Protein AF-A0A6A4HL59-F1 (afdb_monomer_lite)

Foldseek 3Di:
DDCVLLLVLLVVLCVVVVHDDDDQDDDCPPDPVSVVVNVVVCVVCVVSVVVSCPDVVSVND

Organism: NCBI:txid1447944

Radius of gyration: 11.96 Å; chains: 1; bounding box: 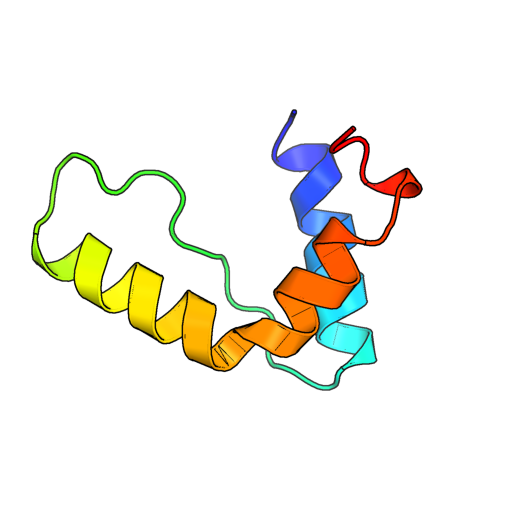24×32×23 Å

Secondary structure (DSSP, 8-state):
--HHHHHHHHHHHHHHTT---PPPP---TT-HHHHHHHHHHHHHTHHHHHHHHH-GGGS--

Sequence (61 aa):
NSLTKLLPAWNKTVADLNLCPKCLPHNIRTRWNSIFDMINIALEYKTALTSFISNPDNGLT

pLDDT: mean 76.04, std 9.34, range [53.88, 87.0]

Structure (mmCIF, N/CA/C/O backbone):
data_AF-A0A6A4HL59-F1
#
_entry.id   AF-A0A6A4HL59-F1
#
loop_
_atom_site.group_PDB
_atom_site.id
_atom_site.type_symbol
_atom_site.label_atom_id
_atom_site.label_alt_id
_atom_site.label_comp_id
_atom_site.label_asym_id
_atom_site.label_entity_id
_atom_site.label_seq_id
_atom_site.pdbx_PDB_ins_code
_atom_site.Cartn_x
_atom_site.Cartn_y
_atom_site.Cartn_z
_atom_site.occupancy
_atom_site.B_iso_or_equiv
_atom_site.auth_seq_id
_atom_site.auth_comp_id
_atom_site.auth_asym_id
_atom_site.auth_atom_id
_atom_site.pdbx_PDB_model_num
ATOM 1 N N . ASN A 1 1 ? 9.340 2.779 -13.494 1.00 60.56 1 ASN A N 1
ATOM 2 C CA . ASN A 1 1 ? 8.217 2.347 -12.628 1.00 60.56 1 ASN A CA 1
ATOM 3 C C . ASN A 1 1 ? 6.902 2.867 -13.177 1.00 60.56 1 ASN A C 1
ATOM 5 O O . ASN A 1 1 ? 6.734 4.074 -13.257 1.00 60.56 1 ASN A O 1
ATOM 9 N N . SER A 1 2 ? 6.012 1.975 -13.624 1.00 68.06 2 SER A N 1
ATOM 10 C CA . SER A 1 2 ? 4.688 2.346 -14.147 1.00 68.06 2 SER A CA 1
ATOM 11 C C . SER A 1 2 ? 3.606 1.928 -13.159 1.00 68.06 2 SER A C 1
ATOM 13 O O . SER A 1 2 ? 3.606 0.780 -12.708 1.00 68.06 2 SER A O 1
ATOM 15 N N . LEU A 1 3 ? 2.657 2.825 -12.873 1.00 69.31 3 LEU A N 1
ATOM 16 C CA . LEU A 1 3 ? 1.524 2.544 -11.985 1.00 69.31 3 LEU A CA 1
ATOM 17 C C . LEU A 1 3 ? 0.710 1.339 -12.483 1.00 69.31 3 LEU A C 1
ATOM 19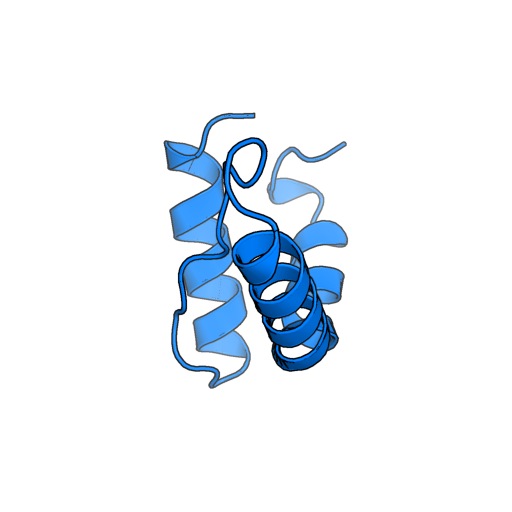 O O . LEU A 1 3 ? 0.216 0.554 -11.687 1.00 69.31 3 LEU A O 1
ATOM 23 N N . THR A 1 4 ? 0.657 1.130 -13.801 1.00 75.75 4 THR A N 1
ATOM 24 C CA . THR A 1 4 ? -0.041 -0.006 -14.422 1.00 75.75 4 THR A CA 1
ATOM 25 C C . THR A 1 4 ? 0.534 -1.372 -14.050 1.00 75.75 4 THR A C 1
ATOM 27 O O . THR A 1 4 ? -0.191 -2.358 -14.108 1.00 75.75 4 THR A O 1
ATOM 30 N N . LYS A 1 5 ? 1.809 -1.447 -13.647 1.00 76.12 5 LYS A N 1
ATOM 31 C CA . LYS A 1 5 ? 2.438 -2.685 -13.156 1.00 76.12 5 LYS A CA 1
ATOM 32 C C . LYS A 1 5 ? 2.374 -2.801 -11.634 1.00 76.12 5 LYS A C 1
ATOM 34 O O . LYS A 1 5 ? 2.185 -3.892 -11.111 1.00 76.12 5 LYS A O 1
ATOM 39 N N . LEU A 1 6 ? 2.497 -1.675 -10.934 1.00 78.88 6 LEU A N 1
ATOM 40 C CA . LEU A 1 6 ? 2.562 -1.647 -9.473 1.00 78.88 6 LEU A CA 1
ATOM 41 C C . LEU A 1 6 ? 1.186 -1.771 -8.810 1.00 78.88 6 LEU A C 1
ATOM 43 O O . LEU A 1 6 ? 1.077 -2.420 -7.777 1.00 78.88 6 LEU A O 1
ATOM 47 N N . LEU A 1 7 ? 0.130 -1.197 -9.397 1.00 81.44 7 LEU A N 1
A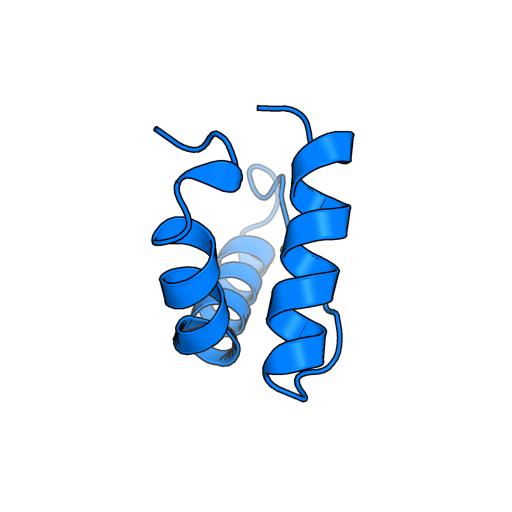TOM 48 C CA . LEU A 1 7 ? -1.216 -1.216 -8.811 1.00 81.44 7 LEU A CA 1
ATOM 49 C C . LEU A 1 7 ? -1.801 -2.639 -8.692 1.00 81.44 7 LEU A C 1
ATOM 51 O O . LEU A 1 7 ? -2.325 -2.970 -7.630 1.00 81.44 7 LEU A O 1
ATOM 55 N N . PRO A 1 8 ? -1.691 -3.517 -9.714 1.00 85.44 8 PRO A N 1
ATOM 56 C CA . PRO A 1 8 ? -2.153 -4.899 -9.591 1.00 85.44 8 PRO A CA 1
ATOM 57 C C . PRO A 1 8 ? -1.375 -5.694 -8.540 1.00 85.44 8 PRO A C 1
ATOM 59 O O . PRO A 1 8 ? -1.967 -6.490 -7.817 1.00 85.44 8 PRO A O 1
ATOM 62 N N . ALA A 1 9 ? -0.061 -5.475 -8.442 1.00 83.62 9 ALA A N 1
ATOM 63 C CA . ALA A 1 9 ? 0.777 -6.131 -7.446 1.00 83.62 9 ALA A CA 1
ATOM 64 C C . ALA A 1 9 ? 0.447 -5.645 -6.022 1.00 83.62 9 ALA A C 1
ATOM 66 O O . ALA A 1 9 ? 0.306 -6.461 -5.117 1.00 83.62 9 ALA A O 1
ATOM 67 N N . TRP A 1 10 ? 0.215 -4.341 -5.842 1.00 83.38 10 TRP A N 1
ATOM 68 C CA . TRP A 1 10 ? -0.224 -3.758 -4.572 1.00 83.38 10 TRP A CA 1
ATOM 69 C C . TRP A 1 10 ? -1.567 -4.331 -4.121 1.00 83.38 10 TRP A C 1
ATOM 71 O O . TRP A 1 10 ? -1.697 -4.785 -2.989 1.00 83.38 10 TRP A O 1
ATOM 81 N N . ASN A 1 11 ? -2.549 -4.377 -5.025 1.00 83.69 11 ASN A N 1
ATOM 82 C CA . ASN A 1 11 ? -3.873 -4.911 -4.713 1.00 83.69 11 ASN A CA 1
ATOM 83 C C . ASN A 1 11 ? -3.819 -6.384 -4.287 1.00 83.69 11 ASN A C 1
ATOM 85 O O . ASN A 1 11 ? -4.572 -6.771 -3.399 1.00 83.69 11 ASN A O 1
ATOM 89 N N . LYS A 1 12 ? -2.917 -7.188 -4.870 1.00 85.00 12 LYS A N 1
ATOM 90 C CA . LYS A 1 12 ? -2.679 -8.573 -4.431 1.00 85.00 12 LYS A CA 1
ATOM 91 C C . LYS A 1 12 ? -2.108 -8.622 -3.017 1.00 85.00 12 LYS A C 1
ATOM 93 O O . LYS A 1 12 ? -2.715 -9.238 -2.157 1.00 85.00 12 LYS A O 1
ATOM 98 N N . THR A 1 13 ? -1.020 -7.898 -2.747 1.00 83.56 13 THR A N 1
ATOM 99 C CA . THR A 1 13 ? -0.397 -7.871 -1.411 1.00 83.56 13 THR A CA 1
ATOM 100 C C . THR A 1 13 ? -1.363 -7.389 -0.325 1.00 83.56 13 THR A C 1
ATOM 102 O O . THR A 1 13 ? -1.361 -7.901 0.790 1.00 83.56 13 THR A O 1
ATOM 105 N N . VAL A 1 14 ? -2.215 -6.415 -0.643 1.00 84.62 14 VAL A N 1
ATOM 106 C CA . VAL A 1 14 ? -3.231 -5.895 0.279 1.00 84.62 14 VAL A CA 1
ATOM 107 C C . VAL A 1 14 ? -4.362 -6.907 0.505 1.00 84.62 14 VAL A C 1
ATOM 109 O O . VAL A 1 14 ? -4.777 -7.089 1.649 1.00 84.62 14 VAL A O 1
ATOM 112 N N . ALA A 1 15 ? -4.802 -7.612 -0.543 1.00 84.50 15 ALA A N 1
ATOM 113 C CA . ALA A 1 15 ? -5.781 -8.694 -0.431 1.00 84.50 15 ALA A CA 1
ATOM 114 C C . ALA A 1 15 ? -5.245 -9.885 0.384 1.00 84.50 15 ALA A C 1
ATOM 116 O O . ALA A 1 15 ? -5.954 -10.389 1.251 1.00 84.50 15 ALA A O 1
ATOM 117 N N . ASP A 1 16 ? -3.983 -10.274 0.179 1.00 83.94 16 ASP A N 1
ATOM 118 C CA . ASP A 1 16 ? -3.322 -11.355 0.925 1.00 83.94 16 ASP A CA 1
ATOM 119 C C . ASP A 1 16 ? -3.218 -11.040 2.429 1.00 83.94 16 ASP A C 1
ATOM 121 O O . ASP A 1 16 ? -3.247 -11.934 3.273 1.00 83.94 16 ASP A O 1
ATOM 125 N N . LEU A 1 17 ? -3.144 -9.753 2.777 1.00 82.00 17 LEU A N 1
ATOM 126 C CA . LEU A 1 17 ? -3.108 -9.264 4.157 1.00 82.00 17 LEU A CA 1
ATOM 127 C C . LEU A 1 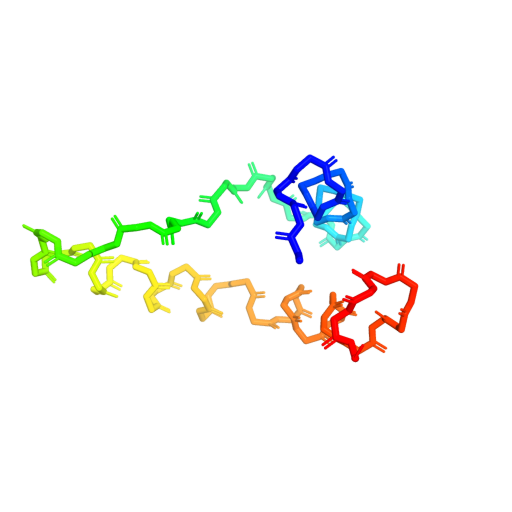17 ? -4.500 -8.946 4.732 1.00 82.00 17 LEU A C 1
ATOM 129 O O . LEU A 1 17 ? -4.585 -8.409 5.835 1.00 82.00 17 LEU A O 1
ATOM 133 N N . ASN A 1 18 ? -5.585 -9.280 4.018 1.00 80.50 18 ASN A N 1
ATOM 134 C CA . ASN A 1 18 ? -6.977 -8.968 4.380 1.00 80.50 18 ASN A CA 1
ATOM 135 C C . ASN A 1 18 ? -7.237 -7.475 4.660 1.00 80.50 18 ASN A C 1
ATOM 137 O O . ASN A 1 18 ? -8.136 -7.114 5.422 1.00 80.50 18 ASN A O 1
ATOM 141 N N . LEU A 1 19 ? -6.451 -6.588 4.050 1.00 78.88 19 LEU A N 1
ATOM 142 C CA . LEU A 1 19 ? -6.624 -5.146 4.164 1.00 78.88 19 LEU A CA 1
ATOM 143 C C . LEU A 1 19 ? -7.499 -4.636 3.010 1.00 78.88 19 LEU A C 1
ATOM 145 O O . LEU A 1 19 ? -7.522 -5.201 1.917 1.00 78.88 19 LEU A O 1
ATOM 149 N N . CYS A 1 20 ? -8.247 -3.556 3.240 1.00 76.44 20 CYS A N 1
ATOM 150 C CA . CYS A 1 20 ? -9.072 -2.968 2.188 1.00 76.44 20 CYS A CA 1
ATOM 151 C C . CYS A 1 20 ? -8.163 -2.283 1.148 1.00 76.44 20 CYS A C 1
ATOM 153 O O . CYS A 1 20 ? -7.326 -1.465 1.538 1.00 76.44 20 CYS A O 1
ATOM 155 N N . PRO A 1 21 ? -8.289 -2.574 -0.160 1.00 70.06 21 PRO A N 1
ATOM 156 C CA . PRO A 1 21 ? -7.462 -1.952 -1.188 1.00 70.06 21 PRO A CA 1
ATOM 157 C C . PRO A 1 21 ? -7.725 -0.443 -1.275 1.00 70.06 21 PRO A C 1
ATOM 159 O O . PRO A 1 21 ? -8.648 0.015 -1.945 1.00 70.06 21 PRO A O 1
ATOM 162 N N . LYS A 1 22 ? -6.886 0.344 -0.592 1.00 75.25 22 LYS A N 1
ATOM 163 C CA . LYS A 1 22 ? -6.813 1.803 -0.728 1.00 75.25 22 LYS A CA 1
ATOM 164 C C . LYS A 1 22 ? -5.704 2.174 -1.716 1.00 75.25 22 LYS A C 1
ATOM 166 O O . LYS A 1 22 ? -4.576 1.683 -1.624 1.00 75.25 22 LYS A O 1
ATOM 171 N N . CYS A 1 23 ? -6.013 3.081 -2.644 1.00 69.25 23 CYS A N 1
ATOM 172 C CA . CYS A 1 23 ? -4.996 3.720 -3.477 1.00 69.25 23 CYS A CA 1
ATOM 173 C C . CYS A 1 23 ? -4.184 4.698 -2.626 1.00 69.25 23 CYS A C 1
ATOM 175 O O . CYS A 1 23 ? -4.735 5.657 -2.083 1.00 69.25 23 CYS A O 1
ATOM 177 N N . LEU A 1 24 ? -2.872 4.476 -2.542 1.00 72.19 24 LEU A N 1
ATOM 178 C CA . LEU A 1 24 ? -1.964 5.435 -1.925 1.00 72.19 24 LEU A CA 1
ATOM 179 C C . LEU A 1 24 ? -1.970 6.746 -2.732 1.00 72.19 24 LEU A C 1
ATOM 181 O O . LEU A 1 24 ? -1.852 6.708 -3.963 1.00 72.19 24 LEU A O 1
ATOM 185 N N . PRO A 1 25 ? -2.088 7.911 -2.076 1.00 66.81 25 PRO A N 1
ATOM 186 C CA . PRO A 1 25 ? -1.988 9.187 -2.767 1.00 66.81 25 PRO A CA 1
ATOM 187 C C . PRO A 1 25 ? -0.584 9.344 -3.380 1.00 66.81 25 PRO A C 1
ATOM 189 O O . PRO A 1 25 ? 0.426 9.244 -2.691 1.00 66.81 25 PRO A O 1
ATOM 192 N N . HIS A 1 26 ? -0.525 9.550 -4.701 1.00 66.44 26 HIS A N 1
ATOM 193 C CA . HIS A 1 26 ? 0.721 9.513 -5.483 1.00 66.44 26 HIS A CA 1
ATOM 194 C C . HIS A 1 26 ? 1.328 10.899 -5.760 1.00 66.44 26 HIS A C 1
ATOM 196 O O . HIS A 1 26 ? 2.536 11.016 -5.937 1.00 66.44 26 HIS A O 1
ATOM 202 N N . ASN A 1 27 ? 0.518 11.964 -5.808 1.00 62.75 27 ASN A N 1
ATOM 203 C CA . ASN A 1 27 ? 0.991 13.301 -6.176 1.00 62.75 27 ASN A CA 1
ATOM 204 C C . ASN A 1 27 ? 0.467 14.362 -5.202 1.00 62.75 27 ASN A C 1
ATOM 206 O O . ASN A 1 27 ? -0.651 14.855 -5.321 1.00 62.75 27 ASN A O 1
ATOM 210 N N . ILE A 1 28 ? 1.287 14.667 -4.200 1.00 61.66 28 ILE A N 1
ATOM 211 C CA . ILE A 1 28 ? 0.891 15.414 -2.995 1.00 61.66 28 ILE A CA 1
ATOM 212 C C . ILE A 1 28 ? 1.475 16.834 -2.976 1.00 61.66 28 ILE A C 1
ATOM 214 O O . ILE A 1 28 ? 1.247 17.623 -2.063 1.00 61.66 28 ILE A O 1
ATOM 218 N N . ARG A 1 29 ? 2.200 17.209 -4.034 1.00 59.38 29 ARG A N 1
ATOM 219 C CA . ARG A 1 29 ? 2.984 18.447 -4.090 1.00 59.38 29 ARG A CA 1
ATOM 220 C C . ARG A 1 29 ? 2.150 19.729 -3.933 1.00 59.38 29 ARG A C 1
ATOM 222 O O . ARG A 1 29 ? 2.722 20.777 -3.664 1.00 59.38 29 ARG A O 1
ATOM 229 N N . THR A 1 30 ? 0.826 19.665 -4.094 1.00 57.47 30 THR A N 1
ATOM 230 C CA . THR A 1 30 ? -0.062 20.839 -4.106 1.00 57.47 30 THR A CA 1
ATOM 231 C C . THR A 1 30 ? -0.937 21.020 -2.862 1.00 57.47 30 THR A C 1
ATOM 233 O O . THR A 1 30 ? -1.663 22.012 -2.803 1.00 57.47 30 THR A O 1
ATOM 236 N N . ARG A 1 31 ? -0.909 20.125 -1.858 1.00 61.44 31 ARG A N 1
ATOM 237 C CA . ARG A 1 31 ? -1.817 20.225 -0.693 1.00 61.44 31 ARG A CA 1
ATOM 238 C C . ARG A 1 31 ? -1.174 19.750 0.616 1.00 61.44 31 ARG A C 1
ATOM 240 O O . ARG A 1 31 ? -0.873 18.573 0.774 1.00 61.44 31 ARG A O 1
ATOM 247 N N . TRP A 1 32 ? -1.050 20.661 1.586 1.00 55.97 32 TRP A N 1
ATOM 248 C CA . TRP A 1 32 ? -0.462 20.411 2.914 1.00 55.97 32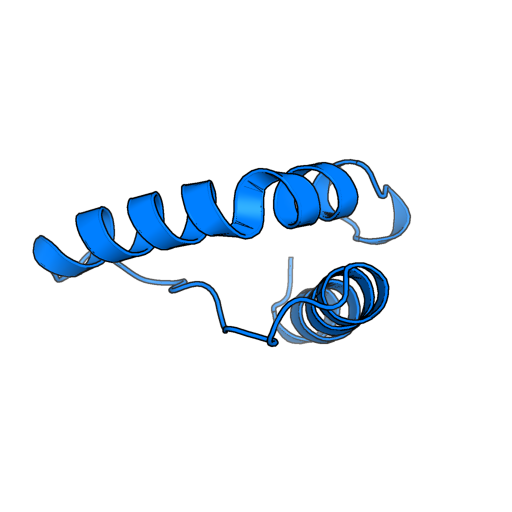 TRP A CA 1
ATOM 249 C C . TRP A 1 32 ? -1.171 19.302 3.710 1.00 55.97 32 TRP A C 1
ATOM 251 O O . TRP A 1 32 ? -0.509 18.486 4.344 1.00 55.97 32 TRP A O 1
ATOM 261 N N . ASN A 1 33 ? -2.497 19.194 3.599 1.00 60.69 33 ASN A N 1
ATOM 262 C CA . ASN A 1 33 ? -3.256 18.128 4.270 1.00 60.69 33 ASN A CA 1
ATOM 263 C C . ASN A 1 33 ? -3.013 16.748 3.642 1.00 60.69 33 ASN A C 1
ATOM 265 O O . ASN A 1 33 ? -3.101 15.730 4.316 1.00 60.69 33 ASN A O 1
ATOM 269 N N . SER A 1 34 ? -2.623 16.705 2.368 1.00 69.06 34 SER A N 1
ATOM 270 C CA . SER A 1 34 ? -2.410 15.449 1.652 1.00 69.06 34 SER A CA 1
ATOM 271 C C . SER A 1 34 ? -1.092 14.761 2.030 1.00 69.06 34 SER A C 1
ATOM 273 O O . SER A 1 34 ? -0.979 13.555 1.837 1.00 69.06 34 SER A O 1
ATOM 275 N N . ILE A 1 35 ? -0.115 15.484 2.607 1.00 73.75 35 ILE A N 1
ATOM 276 C CA . ILE A 1 35 ? 1.089 14.874 3.212 1.00 73.75 35 ILE A CA 1
ATOM 277 C C . ILE A 1 35 ? 0.710 14.158 4.505 1.00 73.75 35 ILE A C 1
ATOM 279 O O . ILE A 1 35 ? 1.122 13.021 4.719 1.00 73.75 35 ILE A O 1
ATOM 283 N N . PHE A 1 36 ? -0.093 14.806 5.349 1.00 78.88 36 PHE A N 1
ATOM 284 C CA . PHE A 1 36 ? -0.571 14.212 6.594 1.00 78.88 36 PHE A CA 1
ATOM 285 C C . PHE A 1 36 ? -1.390 12.943 6.324 1.00 78.88 36 PHE A C 1
ATOM 287 O O . PHE A 1 36 ? -1.106 11.892 6.897 1.00 78.88 36 PHE A O 1
ATOM 294 N N . ASP A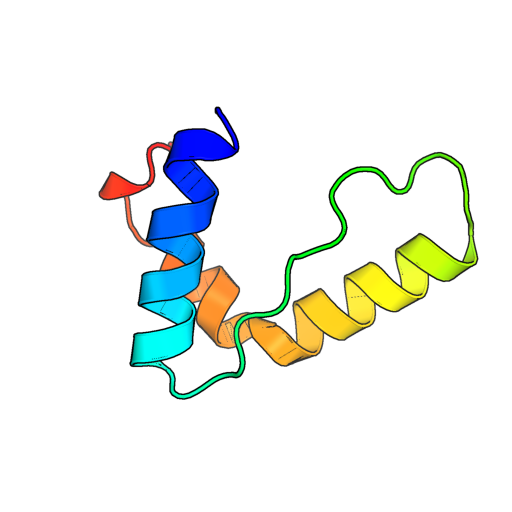 1 37 ? -2.323 13.009 5.372 1.00 80.56 37 ASP A N 1
ATOM 295 C CA . ASP A 1 37 ? -3.116 11.850 4.958 1.00 80.56 37 ASP A CA 1
ATOM 296 C C . ASP A 1 37 ? -2.241 10.735 4.367 1.00 80.56 37 ASP A C 1
ATOM 298 O O . ASP A 1 37 ? -2.437 9.562 4.681 1.00 80.56 37 ASP A O 1
ATOM 302 N N . MET A 1 38 ? -1.227 11.076 3.563 1.00 82.31 38 MET A N 1
ATOM 303 C CA . MET A 1 38 ? -0.284 10.089 3.028 1.00 82.31 38 MET A CA 1
ATOM 304 C C . MET A 1 38 ? 0.501 9.387 4.135 1.00 82.31 38 MET A C 1
ATOM 306 O O . MET A 1 38 ? 0.640 8.168 4.085 1.00 82.31 38 MET A O 1
ATOM 310 N N . ILE A 1 39 ? 1.008 10.127 5.124 1.00 83.44 39 ILE A N 1
ATOM 311 C CA . ILE A 1 39 ? 1.769 9.553 6.241 1.00 83.44 39 ILE A CA 1
ATOM 312 C C . ILE A 1 39 ? 0.872 8.641 7.080 1.00 83.44 39 ILE A C 1
ATOM 314 O O . ILE A 1 39 ? 1.287 7.535 7.422 1.00 83.44 39 ILE A O 1
ATOM 318 N N . ASN A 1 40 ? -0.366 9.055 7.358 1.00 85.25 40 ASN A N 1
ATOM 319 C CA . ASN A 1 40 ? -1.320 8.225 8.092 1.00 85.25 40 ASN A CA 1
ATOM 320 C C . ASN A 1 40 ? -1.629 6.922 7.354 1.00 85.25 40 ASN A C 1
ATOM 322 O O . ASN A 1 40 ? -1.577 5.854 7.960 1.00 85.25 40 ASN A O 1
ATOM 326 N N . ILE A 1 41 ? -1.877 6.981 6.042 1.00 82.31 41 ILE A N 1
ATOM 327 C CA . ILE A 1 41 ? -2.116 5.774 5.242 1.00 82.31 41 ILE A CA 1
ATOM 328 C C . ILE A 1 41 ? -0.839 4.920 5.172 1.00 82.31 41 ILE A C 1
ATOM 330 O O . ILE A 1 41 ? -0.910 3.702 5.304 1.00 82.31 41 ILE A O 1
ATOM 334 N N . ALA A 1 42 ? 0.344 5.519 5.024 1.00 84.31 42 ALA A N 1
ATOM 335 C CA . ALA A 1 42 ? 1.604 4.774 5.029 1.00 84.31 42 ALA A CA 1
ATOM 336 C C . ALA A 1 42 ? 1.848 4.049 6.364 1.00 84.31 42 ALA A C 1
ATOM 338 O O . ALA A 1 42 ? 2.424 2.961 6.375 1.00 84.31 42 ALA A O 1
ATOM 339 N N . LEU A 1 43 ? 1.390 4.622 7.480 1.00 86.06 43 LEU A N 1
ATOM 340 C CA . LEU A 1 43 ? 1.470 4.009 8.803 1.00 86.06 43 LEU A CA 1
ATOM 341 C C . LEU A 1 43 ? 0.425 2.895 8.984 1.00 86.06 43 LEU A C 1
ATOM 343 O O . LEU A 1 43 ? 0.780 1.818 9.456 1.00 86.06 43 LEU A O 1
ATOM 347 N N . GLU A 1 44 ? -0.819 3.113 8.542 1.00 86.50 44 GLU A N 1
ATOM 348 C CA . GLU A 1 44 ? -1.904 2.113 8.548 1.00 86.50 44 GLU A CA 1
ATOM 349 C C . GLU A 1 44 ? -1.535 0.879 7.699 1.00 86.50 44 GLU A C 1
ATOM 351 O O . GLU A 1 44 ? -1.762 -0.255 8.112 1.00 86.50 44 GLU A O 1
ATOM 356 N N . TYR A 1 45 ? -0.884 1.086 6.548 1.00 86.69 45 TYR A N 1
ATOM 357 C CA . TYR A 1 45 ? -0.506 0.029 5.602 1.00 86.69 45 TYR A CA 1
ATOM 358 C C . TYR A 1 45 ? 0.976 -0.358 5.683 1.00 86.69 45 TYR A C 1
ATOM 360 O O . TYR A 1 45 ? 1.489 -0.998 4.765 1.00 86.69 45 TYR A O 1
ATOM 368 N N . LYS A 1 46 ? 1.686 -0.011 6.765 1.00 87.00 46 LYS A N 1
ATOM 369 C CA . LYS A 1 46 ? 3.138 -0.231 6.891 1.00 87.00 46 LYS A CA 1
ATOM 370 C C . LYS A 1 46 ? 3.546 -1.679 6.607 1.00 87.00 46 LYS A C 1
ATOM 372 O O . LYS A 1 46 ? 4.481 -1.908 5.848 1.00 87.00 46 LYS A O 1
ATOM 377 N N . THR A 1 47 ? 2.827 -2.653 7.166 1.00 85.25 47 THR A N 1
ATOM 378 C CA . THR A 1 47 ? 3.104 -4.087 6.966 1.00 85.25 47 THR A CA 1
ATOM 379 C C . THR A 1 47 ? 2.944 -4.500 5.502 1.00 85.25 47 THR A C 1
ATOM 381 O O . THR A 1 47 ? 3.804 -5.193 4.958 1.00 85.25 47 THR A O 1
ATOM 384 N N . ALA A 1 48 ? 1.891 -4.014 4.838 1.00 84.69 48 ALA A N 1
ATOM 385 C CA . ALA A 1 48 ? 1.676 -4.243 3.412 1.00 84.69 48 ALA A CA 1
ATOM 386 C C . ALA A 1 48 ? 2.755 -3.569 2.564 1.00 84.69 48 ALA A C 1
ATOM 388 O O . ALA A 1 48 ? 3.267 -4.175 1.630 1.00 84.69 48 ALA A O 1
ATOM 389 N N . LEU A 1 49 ? 3.160 -2.351 2.927 1.00 84.31 49 LEU A N 1
ATOM 390 C CA . LEU A 1 49 ? 4.211 -1.606 2.245 1.00 84.31 49 LEU A CA 1
ATOM 391 C C . LEU A 1 49 ? 5.564 -2.315 2.351 1.00 84.31 49 LEU A C 1
ATOM 393 O O . LEU A 1 49 ? 6.263 -2.450 1.354 1.00 84.31 49 LEU A O 1
ATOM 397 N N . THR A 1 50 ? 5.928 -2.805 3.536 1.00 84.56 50 THR A N 1
ATOM 398 C CA . THR A 1 50 ? 7.177 -3.547 3.740 1.00 84.56 50 THR A CA 1
ATOM 399 C C . THR A 1 50 ? 7.178 -4.861 2.962 1.00 84.56 50 THR A C 1
ATOM 401 O O . THR A 1 50 ? 8.164 -5.156 2.293 1.00 84.56 50 THR A O 1
ATOM 404 N N . SER A 1 51 ? 6.073 -5.613 2.977 1.00 85.25 51 SER A N 1
ATOM 405 C CA . SER A 1 51 ? 5.934 -6.833 2.169 1.00 85.25 51 SER A CA 1
ATOM 406 C C . SER A 1 51 ? 6.016 -6.534 0.667 1.00 85.25 51 SER A C 1
ATOM 408 O O . SER A 1 51 ? 6.724 -7.214 -0.071 1.00 85.25 51 SER A O 1
ATOM 410 N N . PHE A 1 52 ? 5.361 -5.463 0.219 1.00 84.00 52 PHE A N 1
ATOM 411 C CA . PHE A 1 52 ? 5.357 -5.037 -1.175 1.00 84.00 52 PHE A CA 1
ATOM 412 C C . PHE A 1 52 ? 6.739 -4.576 -1.659 1.00 84.00 52 PHE A C 1
ATOM 414 O O . PHE A 1 52 ? 7.164 -4.956 -2.746 1.00 84.00 52 PHE A O 1
ATOM 421 N N . ILE A 1 53 ? 7.465 -3.789 -0.861 1.00 81.88 53 ILE A N 1
ATOM 422 C CA . ILE A 1 53 ? 8.818 -3.314 -1.196 1.00 81.88 53 ILE A CA 1
ATOM 423 C C . ILE A 1 53 ? 9.834 -4.461 -1.152 1.00 81.88 53 ILE A C 1
ATOM 425 O O . ILE A 1 53 ? 10.746 -4.501 -1.970 1.00 81.88 53 ILE A O 1
ATOM 429 N N . SER A 1 54 ? 9.671 -5.405 -0.221 1.00 82.06 54 SER A N 1
ATOM 430 C CA . SER A 1 54 ? 10.555 -6.568 -0.092 1.00 82.06 54 SER A CA 1
ATOM 431 C C . SER A 1 54 ? 10.417 -7.570 -1.243 1.00 82.06 54 SER A C 1
ATOM 433 O O . SER A 1 54 ? 11.262 -8.456 -1.352 1.00 82.06 54 SER A O 1
ATOM 435 N N . ASN A 1 55 ? 9.374 -7.469 -2.073 1.00 78.81 55 ASN A N 1
ATOM 436 C CA . ASN A 1 55 ? 9.163 -8.358 -3.211 1.00 78.81 55 ASN A CA 1
ATOM 437 C C . ASN A 1 55 ? 9.959 -7.867 -4.439 1.00 78.81 55 ASN A C 1
ATOM 439 O O . ASN A 1 55 ? 9.574 -6.862 -5.047 1.00 78.81 55 ASN A O 1
ATOM 443 N N . PRO A 1 56 ? 11.035 -8.570 -4.850 1.00 68.31 56 PRO A N 1
ATOM 444 C CA . PRO A 1 56 ? 11.868 -8.163 -5.987 1.00 68.31 56 PRO A CA 1
ATOM 445 C C . PRO A 1 56 ? 11.105 -8.198 -7.323 1.00 68.31 56 PRO A C 1
ATOM 447 O O . PRO A 1 56 ? 11.389 -7.408 -8.223 1.00 68.31 56 PRO A O 1
ATOM 450 N N . ASP A 1 57 ? 10.063 -9.028 -7.421 1.00 70.75 57 ASP A N 1
ATOM 451 C CA . ASP A 1 57 ? 9.201 -9.163 -8.605 1.00 70.75 57 ASP A CA 1
ATOM 452 C C . ASP A 1 57 ? 8.421 -7.883 -8.948 1.00 70.75 57 ASP A C 1
ATOM 454 O O . ASP A 1 57 ? 7.949 -7.710 -10.075 1.00 70.75 57 ASP A O 1
ATOM 458 N N . ASN A 1 58 ? 8.312 -6.946 -8.000 1.00 70.50 58 ASN A N 1
ATOM 459 C CA . ASN A 1 58 ? 7.626 -5.672 -8.206 1.00 70.50 58 ASN A CA 1
ATOM 460 C C . ASN A 1 58 ? 8.466 -4.659 -9.005 1.00 70.50 58 ASN A C 1
ATOM 462 O O . ASN A 1 58 ? 7.962 -3.586 -9.347 1.00 70.50 58 ASN A O 1
ATOM 466 N N . GLY A 1 59 ? 9.722 -4.988 -9.340 1.00 66.00 59 GLY A N 1
ATOM 467 C CA . GLY A 1 59 ? 10.589 -4.154 -10.178 1.00 66.00 59 GLY A CA 1
ATOM 468 C C . GLY A 1 59 ? 10.943 -2.815 -9.529 1.00 66.00 59 GLY A C 1
ATOM 469 O O . GLY A 1 59 ? 11.037 -1.801 -10.218 1.00 66.00 59 GLY A O 1
ATOM 470 N N . LEU A 1 60 ? 11.055 -2.808 -8.196 1.00 66.94 60 LEU A N 1
ATOM 471 C CA . LEU A 1 60 ? 11.420 -1.642 -7.383 1.00 66.94 60 LEU A CA 1
ATOM 472 C C . LEU A 1 60 ? 12.924 -1.577 -7.054 1.00 66.94 60 LEU A C 1
ATOM 474 O O . LEU A 1 60 ? 13.342 -0.623 -6.400 1.00 66.94 60 LEU A O 1
ATOM 478 N N . THR A 1 61 ? 13.708 -2.561 -7.508 1.00 53.88 61 THR A N 1
ATOM 479 C CA . THR A 1 61 ? 15.181 -2.601 -7.458 1.00 53.88 61 THR A CA 1
ATOM 480 C C . THR A 1 61 ? 15.814 -1.985 -8.692 1.00 53.88 61 THR A C 1
ATOM 482 O O . THR A 1 61 ? 15.360 -2.349 -9.803 1.00 53.88 61 THR A O 1
#